Protein AF-A0A6M3JKH6-F1 (afdb_monomer)

Radius of gyration: 11.45 Å; Cα contacts (8 Å, |Δi|>4): 152; chains: 1; bounding box: 32×23×25 Å

Foldseek 3Di:
DDDLVVDDQQWKFDDPVLCDDDPSNQWIWGFHDDDDQKTWTFIAGVVRHTDDDIDIDHCPDPRVDPVGTDDDGDD

Solvent-accessible surface area (backbone atoms only — not comparable to full-atom values): 4225 Å² total; per-residue (Å²): 106,47,59,65,85,76,62,48,67,50,21,30,28,30,51,71,90,20,74,47,93,62,99,54,40,39,45,32,31,35,27,75,44,75,55,97,66,31,37,30,26,38,34,21,37,77,88,67,46,82,40,86,69,70,44,78,40,55,37,89,37,81,53,41,23,82,82,13,48,75,47,77,39,83,125

Organism: NCBI:txid1070528

Secondary structure (DSSP, 8-state):
---GGG--TT-EE--GGGSSSSTTTTEEEEEEEEETTEEEEEEEETT--B-S--EEEETTSTTSSTTTEEE----

Nearest PDB structures (foldseek):
  5him-assembly1_A  TM=6.100E-01  e=3.775E-01  Methanohalophilus portucalensis FDF-1
  5gwx-assembly1_A  TM=6.044E-01  e=3.775E-01  Methanohalophilus portucalensis FDF-1
  5hil-assembly1_A  TM=6.079E-01  e=8.449E-01  Methanohalophilus portucalensis FDF-1
  2mui-assembly1_A  TM=5.079E-01  e=5.095E+00  Pseudomonas aeruginosa PAO1

Sequence (75 aa):
MLPYEEIKIGDIYSKPMHRGYGKYSGLEYYVIDKKEKMVKLQPVTVSGKLFGKPVWMKNTNKLFSKTGRIAIGNI

pLDDT: mean 86.19, std 11.53, range [45.59, 97.12]

Mean predicted aligned error: 4.9 Å

Structure (mmCIF, N/CA/C/O backbone):
data_AF-A0A6M3JKH6-F1
#
_entry.id   AF-A0A6M3JKH6-F1
#
loop_
_atom_site.group_PDB
_atom_site.id
_atom_site.type_symbol
_atom_site.label_atom_id
_atom_site.label_alt_id
_atom_site.label_comp_id
_atom_site.label_asym_id
_atom_site.label_entity_id
_atom_site.label_seq_id
_atom_site.pdbx_PDB_ins_code
_atom_site.Cartn_x
_atom_site.Cartn_y
_atom_site.Cartn_z
_atom_site.occupancy
_atom_site.B_iso_or_equiv
_atom_site.auth_seq_id
_atom_site.auth_comp_id
_atom_site.auth_asym_id
_atom_site.auth_atom_id
_atom_site.pdbx_PDB_model_num
ATOM 1 N N . MET A 1 1 ? -1.891 11.386 6.046 1.00 84.62 1 MET A N 1
ATOM 2 C CA . MET A 1 1 ? -2.111 9.928 5.891 1.00 84.62 1 MET A CA 1
ATOM 3 C C . MET A 1 1 ? -3.514 9.756 5.355 1.00 84.62 1 MET A C 1
ATOM 5 O O . MET A 1 1 ? -4.339 10.603 5.678 1.00 84.62 1 MET A O 1
ATOM 9 N N . LEU A 1 2 ? -3.774 8.761 4.514 1.00 86.50 2 LEU A N 1
ATOM 10 C CA . LEU A 1 2 ? -5.118 8.533 3.987 1.00 86.50 2 LEU A CA 1
ATOM 11 C C . LEU A 1 2 ? -6.012 7.910 5.073 1.00 86.50 2 LEU A C 1
ATOM 13 O O . LEU A 1 2 ? -5.535 7.055 5.831 1.00 86.50 2 LEU A O 1
ATOM 17 N N . PRO A 1 3 ? -7.290 8.311 5.164 1.00 90.56 3 PRO A N 1
ATOM 18 C CA . PRO A 1 3 ? -8.291 7.576 5.925 1.00 90.56 3 PRO A CA 1
ATOM 19 C C . PRO A 1 3 ? -8.325 6.103 5.503 1.00 90.56 3 PRO A C 1
ATOM 21 O O . PRO A 1 3 ? -8.118 5.772 4.336 1.00 90.56 3 PRO A O 1
ATOM 24 N N . TYR A 1 4 ? -8.593 5.200 6.449 1.00 90.62 4 TYR A N 1
ATOM 25 C CA . TYR A 1 4 ? -8.628 3.756 6.173 1.00 90.62 4 TYR A CA 1
ATOM 26 C C . TYR A 1 4 ? -9.647 3.384 5.087 1.00 90.62 4 TYR A C 1
ATOM 28 O O . TYR A 1 4 ? -9.424 2.447 4.322 1.00 90.62 4 TYR A O 1
ATOM 36 N N . GLU A 1 5 ? -10.752 4.118 5.015 1.00 91.69 5 GLU A N 1
ATOM 37 C CA . GLU A 1 5 ? -11.832 3.925 4.044 1.00 91.69 5 GLU A CA 1
ATOM 38 C C . GLU A 1 5 ? -11.407 4.269 2.610 1.00 91.69 5 GLU A C 1
ATOM 40 O O . GLU A 1 5 ? -11.895 3.658 1.664 1.00 91.69 5 GLU A O 1
ATOM 45 N N . GLU A 1 6 ? -10.436 5.171 2.434 1.00 91.88 6 GLU A N 1
ATOM 46 C CA . GLU A 1 6 ? -9.944 5.568 1.108 1.00 91.88 6 GLU A CA 1
ATOM 47 C C . GLU A 1 6 ? -8.961 4.564 0.489 1.00 91.88 6 GLU A C 1
ATOM 49 O O . GLU A 1 6 ? -8.725 4.601 -0.724 1.00 91.88 6 GLU A O 1
ATOM 54 N N . ILE A 1 7 ? -8.377 3.686 1.310 1.00 92.75 7 ILE A N 1
ATOM 55 C CA . ILE A 1 7 ? -7.482 2.611 0.869 1.00 92.75 7 ILE A CA 1
ATOM 56 C C . ILE A 1 7 ? -8.355 1.463 0.363 1.00 92.75 7 ILE A C 1
ATOM 58 O O . ILE A 1 7 ? -9.175 0.941 1.112 1.00 92.75 7 ILE A O 1
ATOM 62 N N . LYS A 1 8 ? -8.186 1.023 -0.875 1.00 93.88 8 LYS A N 1
ATOM 63 C CA . LYS A 1 8 ? -8.966 -0.058 -1.485 1.00 93.88 8 LYS A CA 1
ATOM 64 C C . LYS A 1 8 ? -8.091 -1.278 -1.738 1.00 93.88 8 LYS A C 1
ATOM 66 O O . LYS A 1 8 ? -6.888 -1.158 -1.959 1.00 93.88 8 LYS A O 1
ATOM 71 N N . ILE A 1 9 ? -8.704 -2.461 -1.690 1.00 94.94 9 ILE A N 1
ATOM 72 C CA . ILE A 1 9 ? -8.067 -3.666 -2.232 1.00 94.94 9 ILE A CA 1
ATOM 73 C C . ILE A 1 9 ? -7.853 -3.418 -3.726 1.00 94.94 9 ILE A C 1
ATOM 75 O O . ILE A 1 9 ? -8.744 -2.898 -4.393 1.00 94.94 9 ILE A O 1
ATOM 79 N N . GLY A 1 10 ? -6.653 -3.716 -4.212 1.00 92.50 10 GLY A N 1
ATOM 80 C CA . GLY A 1 10 ? -6.226 -3.382 -5.566 1.00 92.50 10 GLY A CA 1
ATOM 81 C C . GLY A 1 10 ? -5.404 -2.098 -5.694 1.00 92.50 10 GLY A C 1
ATOM 82 O O . GLY A 1 10 ? -4.777 -1.883 -6.727 1.00 92.50 10 GLY A O 1
ATOM 83 N N . ASP A 1 11 ? -5.358 -1.243 -4.670 1.00 93.88 11 ASP A N 1
ATOM 84 C CA . ASP A 1 11 ? -4.505 -0.055 -4.724 1.00 93.88 11 ASP A CA 1
ATOM 85 C C . ASP A 1 11 ? -3.017 -0.417 -4.766 1.00 93.88 11 ASP A C 1
ATOM 87 O O . ASP A 1 11 ? -2.565 -1.363 -4.112 1.00 93.88 11 ASP A O 1
ATOM 91 N N . ILE A 1 12 ? -2.238 0.413 -5.464 1.00 92.94 12 ILE A N 1
ATOM 92 C CA . ILE A 1 12 ? -0.778 0.314 -5.504 1.00 92.94 12 ILE A CA 1
ATOM 93 C C . ILE A 1 12 ? -0.168 1.522 -4.801 1.00 92.94 12 ILE A C 1
ATOM 95 O O . ILE A 1 12 ? -0.458 2.678 -5.126 1.00 92.94 12 ILE A O 1
ATOM 99 N N . TYR A 1 13 ? 0.735 1.248 -3.863 1.00 92.88 13 TYR A N 1
ATOM 100 C CA . TYR A 1 13 ? 1.526 2.252 -3.162 1.00 92.88 13 TYR A CA 1
ATOM 101 C C . TYR A 1 13 ? 3.021 2.041 -3.392 1.00 92.88 13 TYR A C 1
ATOM 103 O O . TYR A 1 13 ? 3.501 0.920 -3.489 1.00 92.88 13 TYR A O 1
ATOM 111 N N . SER A 1 14 ? 3.799 3.116 -3.383 1.00 90.75 14 SER A N 1
ATOM 112 C CA . SER A 1 14 ? 5.258 3.038 -3.284 1.00 90.75 14 SER A CA 1
ATOM 113 C C . SER A 1 14 ? 5.792 4.199 -2.466 1.00 90.75 14 SER A C 1
ATOM 115 O O . SER A 1 14 ? 5.200 5.279 -2.408 1.00 90.75 14 SER A O 1
ATOM 117 N N . LYS A 1 15 ? 6.939 3.981 -1.825 1.00 86.69 15 LYS A N 1
ATOM 118 C CA . LYS A 1 15 ? 7.660 5.061 -1.159 1.00 86.69 15 LYS A CA 1
ATOM 119 C C . LYS A 1 15 ? 8.243 5.980 -2.235 1.00 86.69 15 LYS A C 1
ATOM 121 O O . LYS A 1 15 ? 8.918 5.475 -3.124 1.00 86.69 15 LYS A O 1
ATOM 126 N N . PRO A 1 16 ? 8.093 7.312 -2.137 1.00 78.19 16 PRO A N 1
ATOM 127 C CA . PRO A 1 16 ? 8.686 8.232 -3.110 1.00 78.19 16 PRO A CA 1
ATOM 128 C C . PRO A 1 16 ? 10.192 8.011 -3.321 1.00 78.19 16 PRO A C 1
ATOM 130 O O . PRO A 1 16 ? 10.662 8.021 -4.450 1.00 78.19 16 PRO A O 1
ATOM 133 N N . MET A 1 17 ? 10.927 7.691 -2.249 1.00 73.88 17 MET A N 1
ATOM 134 C CA . MET A 1 17 ? 12.363 7.368 -2.295 1.00 73.88 17 MET A CA 1
ATOM 135 C C . MET A 1 17 ? 12.702 6.089 -3.079 1.00 73.88 17 MET A C 1
ATOM 137 O O . MET A 1 17 ? 13.860 5.861 -3.401 1.00 73.88 17 MET A O 1
ATOM 141 N N . HIS A 1 18 ? 11.718 5.235 -3.358 1.00 74.44 18 HIS A N 1
ATOM 142 C CA . HIS A 1 18 ? 11.886 4.011 -4.141 1.00 74.44 18 HIS A CA 1
ATOM 143 C C . HIS A 1 18 ? 11.547 4.221 -5.628 1.00 74.44 18 HIS A C 1
ATOM 145 O O . HIS A 1 18 ? 11.730 3.308 -6.427 1.00 74.44 18 HIS A O 1
ATOM 151 N N . ARG A 1 19 ? 11.089 5.415 -6.033 1.00 70.12 19 ARG A N 1
ATOM 152 C CA . ARG A 1 19 ? 10.703 5.744 -7.420 1.00 70.12 19 ARG A CA 1
ATOM 153 C C . ARG A 1 19 ? 11.885 6.229 -8.283 1.00 70.12 19 ARG A C 1
ATOM 155 O O . ARG A 1 19 ? 11.723 7.122 -9.104 1.00 70.12 19 ARG A O 1
ATOM 162 N N . GLY A 1 20 ? 13.079 5.673 -8.079 1.00 64.75 20 GLY A N 1
ATOM 163 C CA . GLY A 1 20 ? 14.328 6.075 -8.750 1.00 64.75 20 GLY A CA 1
ATOM 164 C C . GLY A 1 20 ? 15.423 5.018 -8.587 1.00 64.75 20 GLY A C 1
ATOM 165 O O . GLY A 1 20 ? 15.123 3.929 -8.118 1.00 64.75 20 GLY A O 1
ATOM 166 N N . TYR A 1 21 ? 16.676 5.290 -8.962 1.00 51.03 21 TYR A N 1
ATOM 167 C CA . TYR A 1 21 ? 17.768 4.296 -8.963 1.00 51.03 21 TYR A CA 1
ATOM 168 C C . TYR A 1 21 ? 18.243 3.897 -7.545 1.00 51.03 21 TYR A C 1
ATOM 170 O O . TYR A 1 21 ? 18.461 4.755 -6.694 1.00 51.03 21 TYR A O 1
ATOM 178 N N . GLY A 1 22 ? 18.421 2.592 -7.285 1.00 62.56 22 GLY A N 1
ATOM 179 C CA . GLY A 1 22 ? 18.881 2.046 -5.995 1.00 62.56 22 GLY A CA 1
ATOM 180 C C . GLY A 1 22 ? 18.403 0.611 -5.706 1.00 62.56 22 GLY A C 1
ATOM 181 O O . GLY A 1 22 ? 17.634 0.038 -6.469 1.00 62.56 22 GLY A O 1
ATOM 182 N N . LYS A 1 23 ? 18.818 0.021 -4.572 1.00 62.53 23 LYS A N 1
ATOM 183 C CA . LYS A 1 23 ? 18.500 -1.381 -4.190 1.00 62.53 23 LYS A CA 1
ATOM 184 C C . LYS A 1 23 ? 16.997 -1.681 -4.065 1.00 62.53 23 LYS A C 1
ATOM 186 O O . LYS A 1 23 ? 16.580 -2.814 -4.269 1.00 62.53 23 LYS A O 1
ATOM 191 N N . TYR A 1 24 ? 16.200 -0.671 -3.718 1.00 64.38 24 TYR A N 1
ATOM 192 C CA . TYR A 1 24 ? 14.737 -0.758 -3.626 1.00 64.38 24 TYR A CA 1
ATOM 193 C C . TYR A 1 24 ? 14.039 0.024 -4.742 1.00 64.38 24 TYR A C 1
ATOM 195 O O . TYR A 1 24 ? 12.854 0.334 -4.622 1.00 64.38 24 TYR A O 1
ATOM 203 N N . SER A 1 25 ? 14.786 0.366 -5.799 1.00 70.75 25 SER A N 1
ATOM 204 C CA . SER A 1 25 ? 14.244 0.968 -7.009 1.00 70.75 25 SER A CA 1
ATOM 205 C C . SER A 1 25 ? 13.089 0.129 -7.509 1.00 70.75 25 SER A C 1
ATOM 207 O O . SER A 1 25 ? 13.230 -1.077 -7.720 1.00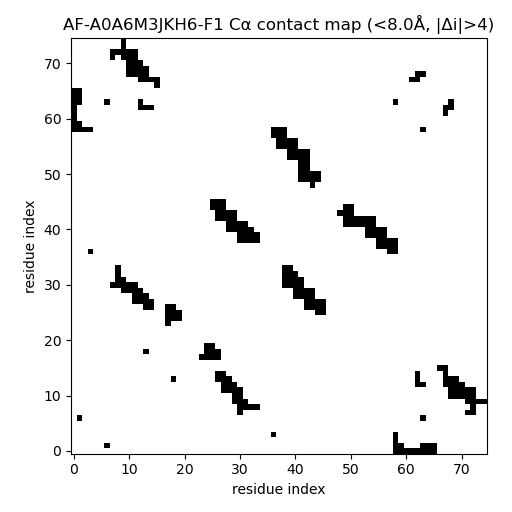 70.75 25 SER A O 1
ATOM 209 N N . GLY A 1 26 ? 11.936 0.767 -7.660 1.00 78.19 26 GLY A N 1
ATOM 210 C CA . GLY A 1 26 ? 10.804 0.113 -8.266 1.00 78.19 26 GLY A CA 1
ATOM 211 C C . GLY A 1 26 ? 10.103 -0.914 -7.380 1.00 78.19 26 GLY A C 1
ATOM 212 O O . GLY A 1 26 ? 9.437 -1.810 -7.894 1.00 78.19 26 GLY A O 1
ATOM 213 N N . LEU A 1 27 ? 10.263 -0.814 -6.058 1.00 87.44 27 LEU A N 1
ATOM 214 C CA . LEU A 1 27 ? 9.458 -1.588 -5.123 1.00 87.44 27 LEU A CA 1
ATOM 215 C C . LEU A 1 27 ? 8.108 -0.900 -4.902 1.00 87.44 27 LEU A C 1
ATOM 217 O O . LEU A 1 27 ? 8.030 0.222 -4.386 1.00 87.44 27 LEU A O 1
ATOM 221 N N . GLU A 1 28 ? 7.051 -1.612 -5.244 1.00 91.38 28 GLU A N 1
ATOM 222 C CA . GLU A 1 28 ? 5.663 -1.219 -5.071 1.00 91.38 28 GLU A CA 1
ATOM 223 C C . GLU A 1 28 ? 4.966 -2.189 -4.115 1.00 91.38 28 GLU A C 1
ATOM 225 O O . GLU A 1 28 ? 5.475 -3.259 -3.781 1.00 91.38 28 GLU A O 1
ATOM 230 N N . TYR A 1 29 ? 3.809 -1.786 -3.615 1.00 93.56 29 TYR A N 1
ATOM 231 C CA . TYR A 1 29 ? 3.041 -2.510 -2.620 1.00 93.56 29 TYR A CA 1
ATOM 232 C C 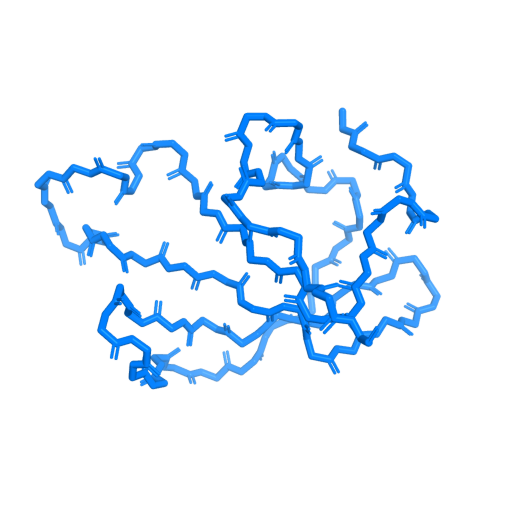. TYR A 1 29 ? 1.591 -2.554 -3.065 1.00 93.56 29 TYR A C 1
ATOM 234 O O . TYR A 1 29 ? 0.903 -1.532 -3.056 1.00 93.56 29 TYR A O 1
ATOM 242 N N . TYR A 1 30 ? 1.141 -3.748 -3.427 1.00 94.75 30 TYR A N 1
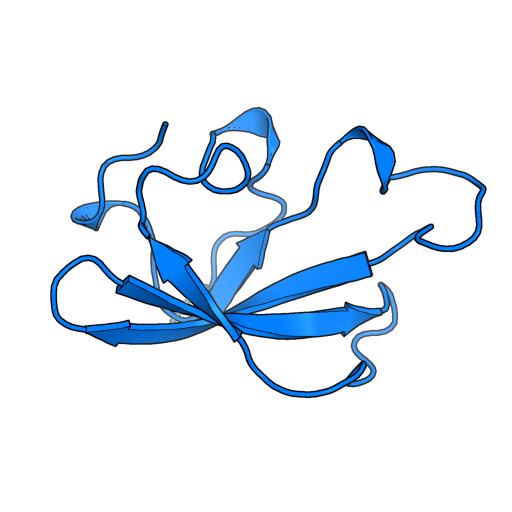ATOM 243 C CA . TYR A 1 30 ? -0.228 -4.010 -3.834 1.00 94.75 30 TYR A CA 1
ATOM 244 C C . TYR A 1 30 ? -1.082 -4.357 -2.616 1.00 94.75 30 TYR A C 1
ATOM 246 O O . TYR A 1 30 ? -0.709 -5.224 -1.819 1.0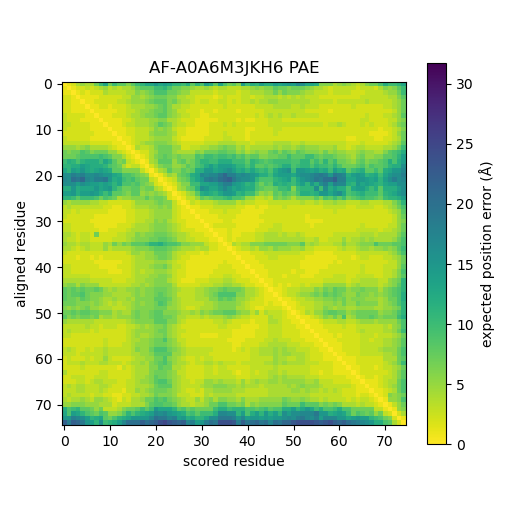0 94.75 30 TYR A O 1
ATOM 254 N N . VAL A 1 31 ? -2.220 -3.686 -2.447 1.00 95.25 31 VAL A N 1
ATOM 255 C CA . VAL A 1 31 ? -3.160 -3.985 -1.363 1.00 95.25 31 VAL A CA 1
ATOM 256 C C . VAL A 1 31 ? -3.945 -5.245 -1.707 1.00 95.25 31 VAL A C 1
ATOM 258 O O . VAL A 1 31 ? -4.783 -5.230 -2.605 1.00 95.25 31 VAL A O 1
ATOM 261 N N . ILE A 1 32 ? -3.706 -6.320 -0.957 1.00 96.12 32 ILE A N 1
ATOM 262 C CA . ILE A 1 32 ? -4.365 -7.619 -1.174 1.00 96.12 32 ILE A CA 1
ATOM 263 C C . ILE A 1 32 ? -5.465 -7.923 -0.156 1.00 96.12 32 ILE A C 1
ATOM 265 O O . ILE A 1 32 ? -6.303 -8.775 -0.418 1.00 96.12 32 ILE A O 1
ATOM 269 N N . ASP A 1 33 ? -5.449 -7.273 1.009 1.00 96.25 33 ASP A N 1
ATOM 270 C CA . ASP A 1 33 ? -6.433 -7.500 2.071 1.00 96.25 33 ASP A CA 1
ATOM 271 C C . ASP A 1 33 ? -6.465 -6.311 3.046 1.00 96.25 33 ASP A C 1
ATOM 273 O O . ASP A 1 33 ? -5.517 -5.520 3.130 1.00 96.25 33 ASP A O 1
ATOM 277 N N . LYS A 1 34 ? -7.556 -6.177 3.797 1.00 95.38 34 LYS A N 1
ATOM 278 C CA . LYS A 1 34 ? -7.788 -5.129 4.790 1.00 95.38 34 LYS A CA 1
ATOM 279 C C . LYS A 1 34 ? -8.620 -5.681 5.950 1.00 95.38 34 LYS A C 1
ATOM 281 O O . LYS A 1 34 ? -9.724 -6.171 5.744 1.00 95.38 34 LYS A O 1
ATOM 286 N N . LYS A 1 35 ? -8.139 -5.528 7.184 1.00 95.19 35 LYS A N 1
ATOM 287 C CA . LYS A 1 35 ? -8.840 -5.980 8.397 1.00 95.19 35 LYS A CA 1
ATOM 288 C C . LYS A 1 35 ? -8.464 -5.109 9.591 1.00 95.19 35 LYS A C 1
ATOM 290 O O . LYS A 1 35 ? -7.293 -4.804 9.758 1.00 95.19 35 LYS A O 1
ATOM 295 N N . GLU A 1 36 ? -9.428 -4.719 10.428 1.00 91.5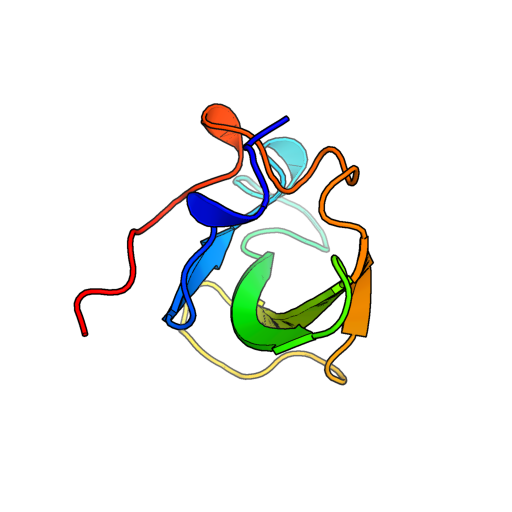6 36 GLU A N 1
ATOM 296 C CA . GLU A 1 36 ? -9.171 -4.052 11.726 1.00 91.56 36 GLU A CA 1
ATOM 297 C C . GLU A 1 36 ? -8.169 -2.871 11.656 1.00 91.56 36 GLU A C 1
ATOM 299 O O . GLU A 1 36 ? -7.256 -2.754 12.470 1.00 91.56 36 GLU A O 1
ATOM 304 N N . LYS A 1 37 ? -8.311 -1.977 10.662 1.00 90.62 37 LYS A N 1
ATOM 305 C CA . LYS A 1 37 ? -7.396 -0.832 10.399 1.00 90.62 37 LYS A CA 1
ATOM 306 C C . LYS A 1 37 ? -5.973 -1.222 9.957 1.00 90.62 37 LYS A C 1
ATOM 308 O O . LYS A 1 37 ? -5.111 -0.357 9.772 1.00 90.62 37 LYS A O 1
ATOM 313 N N . MET A 1 38 ? -5.732 -2.507 9.733 1.00 95.69 38 MET A N 1
ATOM 314 C CA . MET A 1 38 ? -4.539 -3.051 9.102 1.00 95.69 38 MET A CA 1
ATOM 315 C C . MET A 1 38 ? -4.796 -3.287 7.616 1.00 95.69 38 MET A C 1
ATOM 317 O O . MET A 1 38 ? -5.894 -3.639 7.186 1.00 95.69 38 MET A O 1
ATOM 321 N N . VAL A 1 39 ? -3.749 -3.102 6.830 1.00 96.38 39 VAL A N 1
ATOM 322 C CA . VAL A 1 39 ? -3.743 -3.286 5.385 1.00 96.38 39 VAL A CA 1
ATOM 323 C C . VAL A 1 39 ? -2.650 -4.293 5.065 1.00 96.38 39 VAL A C 1
ATOM 325 O O . VAL A 1 39 ? -1.496 -4.114 5.465 1.00 96.38 39 VAL A O 1
ATOM 328 N N . LYS A 1 40 ? -3.013 -5.370 4.376 1.00 97.12 40 LYS A N 1
ATOM 329 C CA . LYS A 1 40 ? -2.076 -6.388 3.920 1.00 97.12 40 LYS A CA 1
ATOM 330 C C . LYS A 1 40 ? -1.553 -5.994 2.552 1.00 97.12 40 LYS A C 1
ATOM 332 O O . LYS A 1 40 ? -2.320 -5.763 1.618 1.00 97.12 40 LYS A O 1
ATOM 337 N N . LEU A 1 41 ? -0.237 -5.939 2.447 1.00 95.88 41 LEU A N 1
ATOM 338 C CA . LEU A 1 41 ? 0.473 -5.512 1.258 1.00 95.88 41 LEU A CA 1
ATOM 339 C C . LEU A 1 41 ? 1.304 -6.664 0.718 1.00 95.88 41 LEU A C 1
ATOM 341 O O . LEU A 1 41 ? 2.079 -7.257 1.466 1.00 95.88 41 LEU A O 1
ATOM 345 N N . GLN A 1 42 ? 1.191 -6.939 -0.574 1.00 96.12 42 GLN A N 1
ATOM 346 C CA . GLN A 1 42 ? 2.136 -7.771 -1.305 1.00 96.12 42 GLN A CA 1
ATOM 347 C C . GLN A 1 42 ? 3.175 -6.852 -1.954 1.00 96.12 42 GLN A C 1
ATOM 349 O O . GLN A 1 42 ? 2.804 -6.052 -2.816 1.00 96.1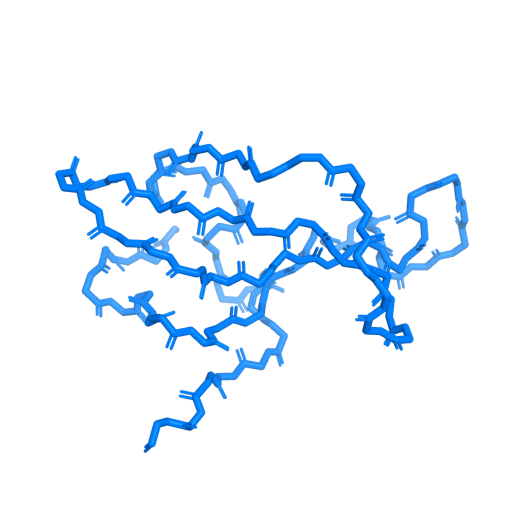2 42 GLN A O 1
ATOM 354 N N . PRO A 1 43 ? 4.460 -6.920 -1.563 1.00 93.12 43 PRO A N 1
ATOM 355 C CA . PRO A 1 43 ? 5.487 -6.191 -2.283 1.00 93.12 43 PRO A CA 1
ATOM 356 C C . PRO A 1 43 ? 5.657 -6.793 -3.682 1.00 93.12 43 PRO A C 1
ATOM 358 O O . PRO A 1 43 ? 5.667 -8.018 -3.852 1.00 93.12 43 PRO A O 1
ATOM 361 N N . VAL A 1 44 ? 5.769 -5.925 -4.679 1.00 91.06 44 VAL A N 1
ATOM 362 C CA . VAL A 1 44 ? 5.947 -6.270 -6.090 1.00 91.06 44 VAL A CA 1
ATOM 363 C C . VAL A 1 44 ? 7.002 -5.358 -6.711 1.00 91.06 44 VAL A C 1
ATOM 365 O O . VAL A 1 44 ? 7.218 -4.237 -6.255 1.00 91.06 44 VAL A O 1
ATOM 368 N N . THR A 1 45 ? 7.700 -5.840 -7.730 1.00 87.00 45 THR A N 1
ATOM 369 C CA . THR A 1 45 ? 8.546 -4.990 -8.577 1.00 87.00 45 THR A CA 1
ATOM 370 C C . THR A 1 45 ? 7.672 -4.170 -9.533 1.00 87.00 45 THR A C 1
ATOM 372 O O . THR A 1 45 ? 6.539 -4.556 -9.797 1.00 87.00 45 THR A O 1
ATOM 375 N N . VAL A 1 46 ? 8.206 -3.103 -10.141 1.00 80.44 46 VAL A N 1
ATOM 376 C CA . VAL A 1 46 ? 7.502 -2.308 -11.188 1.00 80.44 46 VAL A CA 1
ATOM 377 C C . VAL A 1 46 ? 7.014 -3.169 -12.351 1.00 80.44 46 VAL A C 1
ATOM 379 O O . VAL A 1 46 ? 6.006 -2.882 -12.978 1.00 80.44 46 VAL A O 1
ATOM 382 N N . SER A 1 47 ? 7.725 -4.258 -12.646 1.00 81.94 47 SER A N 1
ATOM 383 C CA . SER A 1 47 ? 7.317 -5.240 -13.655 1.00 81.94 47 SER A CA 1
ATOM 384 C C . SER A 1 47 ? 6.178 -6.167 -13.201 1.00 81.94 47 SER A C 1
ATOM 386 O O . SER A 1 47 ? 5.857 -7.118 -13.907 1.00 81.94 47 SER A O 1
ATOM 388 N N . GLY A 1 48 ? 5.601 -5.941 -12.017 1.00 81.56 48 GLY A N 1
ATOM 389 C CA . GLY A 1 48 ? 4.518 -6.732 -11.433 1.00 81.56 48 GLY A CA 1
ATOM 390 C C . GLY A 1 48 ? 4.951 -8.072 -10.832 1.00 81.56 48 GLY A C 1
ATOM 391 O O . GLY A 1 48 ? 4.099 -8.860 -10.425 1.00 81.56 48 GLY A O 1
ATOM 392 N N . LYS A 1 49 ? 6.256 -8.371 -10.754 1.00 87.69 49 LYS A N 1
ATOM 393 C CA . LYS A 1 49 ? 6.727 -9.632 -10.161 1.00 87.69 49 LYS A CA 1
ATOM 394 C C . LYS A 1 49 ? 6.638 -9.567 -8.643 1.00 87.69 49 LYS A C 1
ATOM 396 O O . LYS A 1 49 ? 7.031 -8.577 -8.031 1.00 87.69 49 LYS A O 1
ATOM 401 N N . LEU A 1 50 ? 6.174 -10.652 -8.031 1.00 89.81 50 LEU A N 1
ATOM 402 C CA . LEU A 1 50 ? 6.114 -10.778 -6.578 1.00 89.81 50 LEU A CA 1
ATOM 403 C C . LEU A 1 50 ? 7.515 -10.648 -5.966 1.00 89.81 50 LEU A C 1
ATOM 405 O O . LEU A 1 50 ? 8.467 -11.281 -6.424 1.00 89.81 50 LEU A O 1
ATOM 409 N N . PHE A 1 51 ? 7.627 -9.848 -4.909 1.00 86.12 51 PHE A N 1
ATOM 410 C CA . PHE A 1 51 ? 8.865 -9.642 -4.171 1.00 86.12 51 PHE A CA 1
ATOM 411 C C . PHE A 1 51 ? 8.644 -9.909 -2.679 1.00 86.12 51 PHE A C 1
ATOM 413 O O . PHE A 1 51 ? 7.916 -9.190 -1.999 1.00 86.12 51 PHE A O 1
ATOM 420 N N . GLY A 1 52 ? 9.297 -10.940 -2.142 1.00 88.38 52 GLY A N 1
ATOM 421 C CA . GLY A 1 52 ? 9.185 -11.289 -0.725 1.00 88.38 52 GLY A CA 1
ATOM 422 C C . GLY A 1 52 ? 7.775 -11.719 -0.293 1.00 88.38 52 GLY A C 1
ATOM 423 O O . GLY A 1 52 ? 6.929 -12.095 -1.104 1.00 88.38 52 GLY A O 1
ATOM 424 N N . LYS A 1 53 ? 7.540 -11.707 1.024 1.00 93.94 53 LYS A N 1
ATOM 425 C CA . LYS A 1 53 ? 6.276 -12.143 1.640 1.00 93.94 53 LYS A CA 1
ATOM 426 C C . LYS A 1 53 ? 5.321 -10.960 1.858 1.00 93.94 53 LYS A C 1
ATOM 428 O O . LYS A 1 53 ? 5.801 -9.848 2.092 1.00 93.94 53 LYS A O 1
ATOM 433 N N . PRO A 1 54 ? 3.993 -11.190 1.863 1.00 95.69 54 PRO A N 1
ATOM 434 C CA . PRO A 1 54 ? 3.036 -10.175 2.271 1.00 95.69 54 PRO A CA 1
ATOM 435 C C . PRO A 1 54 ? 3.295 -9.660 3.686 1.00 95.69 54 PRO A C 1
ATOM 437 O O . PRO A 1 54 ? 3.664 -10.424 4.580 1.00 95.69 54 PRO A O 1
ATOM 440 N N . VAL A 1 55 ? 3.025 -8.378 3.907 1.00 95.50 55 VAL A N 1
ATOM 441 C CA . VAL A 1 55 ? 3.206 -7.709 5.197 1.00 95.50 55 VAL A CA 1
ATOM 442 C C . VAL A 1 55 ? 1.941 -6.972 5.609 1.00 95.50 55 VAL A C 1
ATOM 444 O O . VAL A 1 55 ? 1.289 -6.324 4.794 1.00 95.50 55 VAL A O 1
ATOM 447 N N . TRP A 1 56 ? 1.599 -7.051 6.892 1.00 96.19 56 TRP A N 1
ATOM 448 C CA . TRP A 1 56 ? 0.524 -6.258 7.477 1.00 96.19 56 TRP A CA 1
ATOM 449 C C . TRP A 1 56 ? 1.071 -4.914 7.954 1.00 96.19 56 TRP A C 1
ATOM 451 O O . TRP A 1 56 ? 2.037 -4.864 8.715 1.00 96.19 56 TRP A O 1
ATOM 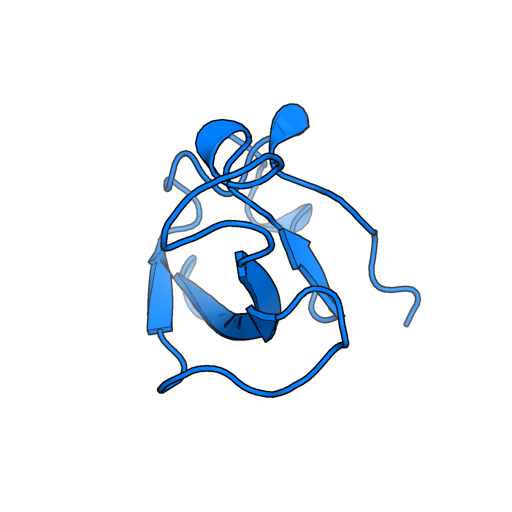461 N N . MET A 1 57 ? 0.444 -3.817 7.535 1.00 95.25 57 MET A N 1
ATOM 462 C CA . MET A 1 57 ? 0.791 -2.466 7.971 1.00 95.25 57 MET A CA 1
ATOM 463 C C . MET A 1 57 ? -0.436 -1.719 8.481 1.00 95.25 57 MET A C 1
ATOM 465 O O . MET A 1 57 ? -1.515 -1.807 7.902 1.00 95.25 57 MET A O 1
ATOM 469 N N . LYS A 1 58 ? -0.261 -0.931 9.546 1.00 94.38 58 LYS A N 1
ATOM 470 C CA . LYS A 1 58 ? -1.296 0.004 10.008 1.00 94.38 58 LYS A CA 1
ATOM 471 C C . LYS A 1 58 ? -1.563 1.058 8.938 1.00 94.38 58 LYS A C 1
ATOM 473 O O . LYS A 1 58 ? -0.617 1.573 8.342 1.00 94.38 58 LYS A O 1
ATOM 478 N N . ASN A 1 59 ? -2.822 1.453 8.761 1.00 91.69 59 ASN A N 1
ATOM 479 C CA . ASN A 1 59 ? -3.208 2.552 7.866 1.00 91.69 59 ASN A CA 1
ATOM 480 C C . ASN A 1 59 ? -2.539 3.897 8.229 1.00 91.69 59 ASN A C 1
ATOM 482 O O . ASN A 1 59 ? -2.401 4.779 7.390 1.00 91.69 59 ASN A O 1
ATOM 486 N N . THR A 1 60 ? -2.066 4.035 9.470 1.00 91.38 60 THR A N 1
ATOM 487 C CA . THR A 1 60 ? -1.237 5.147 9.950 1.00 91.38 60 THR A CA 1
ATOM 488 C C . THR A 1 60 ? 0.249 5.008 9.585 1.00 91.38 60 THR A C 1
ATOM 490 O O . THR A 1 60 ? 1.100 5.660 10.185 1.00 91.38 60 THR A O 1
ATOM 493 N N . ASN A 1 61 ? 0.612 4.188 8.595 1.00 92.25 61 ASN A N 1
ATOM 494 C CA . ASN A 1 61 ? 1.952 4.174 8.003 1.00 92.25 61 ASN A CA 1
ATOM 495 C C . ASN A 1 61 ? 2.096 5.258 6.917 1.00 92.25 61 ASN A C 1
ATOM 497 O O . ASN A 1 61 ? 1.194 5.444 6.103 1.00 92.25 61 ASN A O 1
ATOM 501 N N . LYS A 1 62 ? 3.238 5.967 6.873 1.00 89.19 62 LYS A N 1
ATOM 502 C CA . LYS A 1 62 ? 3.514 7.058 5.908 1.00 89.19 62 LYS A CA 1
ATOM 503 C C . LYS A 1 62 ? 3.341 6.643 4.439 1.00 89.19 62 LYS A C 1
ATOM 505 O O . LYS A 1 62 ? 3.081 7.502 3.597 1.00 89.19 62 LYS A O 1
ATOM 510 N N . LEU A 1 63 ? 3.453 5.345 4.146 1.00 90.75 63 LEU A N 1
ATOM 511 C CA . LEU A 1 63 ? 3.164 4.772 2.833 1.00 90.75 63 LEU A CA 1
ATOM 512 C C . LEU A 1 63 ? 1.748 5.123 2.343 1.00 90.75 63 LEU A C 1
ATOM 514 O O . LEU A 1 63 ? 1.578 5.480 1.181 1.00 90.75 63 LEU A O 1
ATOM 518 N N . PHE A 1 64 ? 0.757 5.099 3.238 1.00 92.25 64 PHE A N 1
ATOM 519 C CA . PHE A 1 64 ? -0.635 5.435 2.940 1.00 92.25 64 PHE A CA 1
ATOM 520 C C . PHE A 1 64 ? -0.826 6.953 2.941 1.00 92.25 64 PHE A C 1
ATOM 522 O O . PHE A 1 64 ? -1.350 7.567 3.873 1.00 92.25 64 PHE A O 1
ATOM 529 N N . SER A 1 65 ? -0.340 7.591 1.887 1.00 90.44 65 SER A N 1
ATOM 530 C CA . SER A 1 65 ? -0.456 9.025 1.640 1.00 90.44 65 SER A CA 1
ATOM 531 C C . SER A 1 65 ? -0.826 9.270 0.181 1.00 90.44 65 SER A C 1
ATOM 533 O O . SER A 1 65 ? -0.610 8.406 -0.668 1.00 90.44 65 SER A O 1
ATOM 535 N N . LYS A 1 66 ? -1.366 10.458 -0.125 1.00 86.19 66 LYS A N 1
ATOM 536 C CA . LYS A 1 66 ? -1.672 10.849 -1.512 1.00 86.19 66 LYS A CA 1
ATOM 537 C C . LYS A 1 66 ? -0.438 10.751 -2.411 1.00 86.19 66 LYS A C 1
ATOM 539 O O . LYS A 1 66 ? -0.540 10.272 -3.527 1.00 86.19 66 LYS A O 1
ATOM 544 N N . THR A 1 67 ? 0.731 11.134 -1.898 1.00 86.19 67 THR A N 1
ATOM 545 C CA . THR A 1 67 ? 2.001 11.043 -2.630 1.00 86.19 67 THR A CA 1
ATOM 546 C C . THR A 1 67 ? 2.483 9.607 -2.801 1.00 86.19 67 THR A C 1
ATOM 548 O O . THR A 1 67 ? 3.118 9.305 -3.807 1.00 86.19 67 THR A O 1
ATOM 551 N N . GLY A 1 68 ? 2.184 8.720 -1.847 1.00 86.06 68 GLY A N 1
ATOM 552 C CA . GLY A 1 68 ? 2.544 7.304 -1.902 1.00 86.06 68 GLY A CA 1
ATOM 553 C C . GLY A 1 68 ? 1.671 6.468 -2.841 1.00 86.06 68 GLY A C 1
ATOM 554 O O . GLY A 1 68 ? 2.160 5.469 -3.365 1.00 86.06 68 GLY A O 1
ATOM 555 N N . ARG A 1 69 ? 0.419 6.872 -3.094 1.00 89.44 69 ARG A N 1
ATOM 556 C CA . ARG A 1 69 ? -0.500 6.177 -4.014 1.00 89.44 69 ARG A CA 1
ATO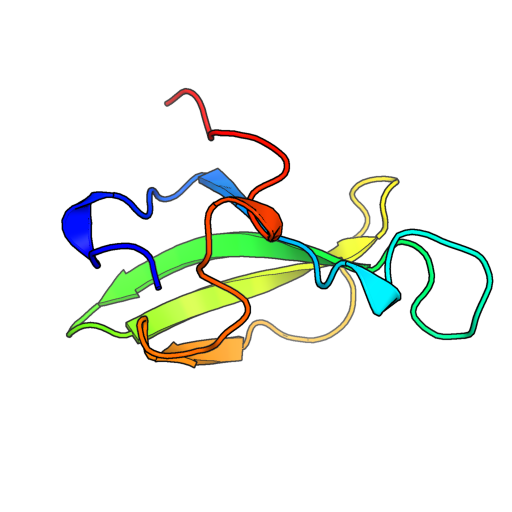M 557 C C . ARG A 1 69 ? -0.020 6.348 -5.459 1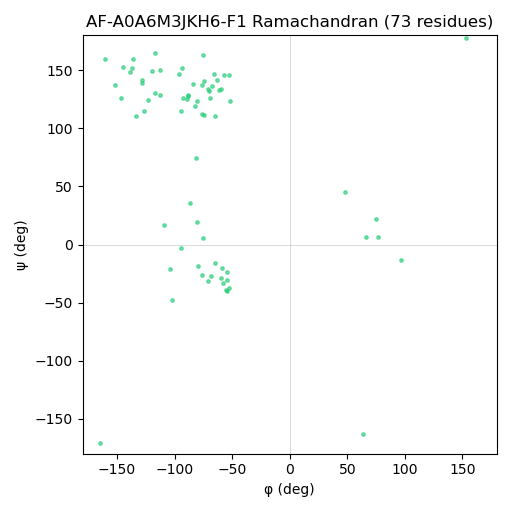.00 89.44 69 ARG A C 1
ATOM 559 O O . ARG A 1 69 ? 0.233 7.471 -5.883 1.00 89.44 69 ARG A O 1
ATOM 566 N N . ILE A 1 70 ? 0.150 5.242 -6.180 1.00 87.12 70 ILE A N 1
ATOM 567 C CA . ILE A 1 70 ? 0.569 5.234 -7.593 1.00 87.12 70 ILE A CA 1
ATOM 568 C C . ILE A 1 70 ? -0.633 4.987 -8.494 1.00 87.12 70 ILE A C 1
ATOM 570 O O . ILE A 1 70 ? -0.836 5.708 -9.463 1.00 87.12 70 ILE A O 1
ATOM 574 N N . ALA A 1 71 ? -1.437 3.984 -8.153 1.00 83.94 71 ALA A N 1
ATOM 575 C CA . ALA A 1 71 ? -2.610 3.606 -8.918 1.00 83.94 71 ALA A CA 1
ATOM 576 C C . ALA A 1 71 ? -3.759 3.269 -7.974 1.00 83.94 71 ALA A C 1
ATOM 578 O O . ALA A 1 71 ? -3.551 2.791 -6.853 1.00 83.94 71 ALA A O 1
ATOM 579 N N . ILE A 1 72 ? -4.967 3.548 -8.449 1.00 78.94 72 ILE A N 1
ATOM 580 C CA . ILE A 1 72 ? -6.200 3.127 -7.799 1.00 78.94 72 ILE A CA 1
ATOM 581 C C . ILE A 1 72 ? -6.580 1.797 -8.434 1.00 78.94 72 ILE A C 1
ATOM 583 O O . ILE A 1 72 ? -6.672 1.710 -9.659 1.00 78.94 72 ILE A O 1
ATOM 587 N N . GLY A 1 73 ? -6.781 0.773 -7.609 1.00 65.62 73 GLY A N 1
ATOM 588 C CA . GLY A 1 73 ? -7.360 -0.474 -8.091 1.00 65.62 73 GLY A CA 1
ATOM 589 C C . GLY A 1 73 ? -8.788 -0.202 -8.542 1.00 65.62 73 GLY A C 1
ATOM 590 O O . GLY A 1 73 ? -9.642 0.103 -7.708 1.00 65.62 73 GLY A O 1
ATOM 591 N N . ASN A 1 74 ? -9.040 -0.267 -9.849 1.00 52.34 74 ASN A N 1
ATOM 592 C CA . ASN A 1 74 ? -10.402 -0.381 -10.353 1.00 52.34 74 ASN A CA 1
ATOM 593 C C . ASN A 1 74 ? -10.833 -1.824 -10.091 1.00 52.34 74 ASN A C 1
ATOM 595 O O . ASN A 1 74 ? -10.253 -2.750 -10.656 1.00 52.34 74 ASN A O 1
ATOM 599 N N . ILE A 1 75 ? -11.778 -1.986 -9.170 1.00 45.59 75 ILE A N 1
ATOM 600 C CA . ILE A 1 75 ? -12.579 -3.206 -9.056 1.00 45.59 75 ILE A CA 1
ATOM 601 C C . ILE A 1 75 ? -13.683 -3.095 -10.100 1.00 45.59 75 ILE A C 1
ATOM 603 O O . ILE A 1 75 ? -14.299 -2.003 -10.146 1.00 45.59 75 ILE A O 1
#